Protein AF-R9QYS8-F1 (afdb_monomer_lite)

InterPro domains:
  IPR005814 Aminotransferase class-III [PF00202] (1-148)
  IPR015421 Pyridoxal phosphate-dependent transferase, major domain [G3DSA:3.40.640.10] (1-75)
  IPR015422 Pyridoxal phosphate-dependent transferase, small domain [G3DSA:3.90.1150.10] (76-154)
  IPR015424 Pyridoxal phosphate-dependent transferase [SSF53383] (1-154)

pLDDT: mean 96.52, std 2.59, range [81.81, 98.75]

Radius of gyration: 19.92 Å; chains: 1; bounding box: 46×30×55 Å

Secondary structure (DSSP, 8-state):
--TTSS-SSGGGGGT---SEEEE-GGGGTTSS--EEEE-HHHHGGGGGS----TTTT-HHHHHHHHHHHHHHHHTTHHHHHHHHHHHHHHHHHHHHHH-TTEEEEEEETTEEEEEEBS-TTT-PBPPHHHHHHHHHHHHHTT------STTS--

Structure (mmCIF, N/CA/C/O backbone):
data_AF-R9QYS8-F1
#
_entry.id   AF-R9QYS8-F1
#
loop_
_atom_site.group_PDB
_atom_site.id
_atom_site.type_symbol
_atom_site.label_atom_id
_atom_site.label_alt_id
_atom_site.label_comp_id
_atom_site.label_asym_id
_atom_site.label_entity_id
_atom_site.label_seq_id
_atom_site.pdbx_PDB_ins_code
_atom_site.Cartn_x
_atom_site.Cartn_y
_atom_site.Cartn_z
_atom_site.occupancy
_atom_site.B_iso_or_equiv
_atom_site.auth_seq_id
_atom_site.auth_comp_id
_atom_site.auth_asym_id
_atom_site.auth_atom_id
_atom_site.pdbx_PDB_model_num
ATOM 1 N N . PHE A 1 1 ? 4.120 -4.965 -6.730 1.00 97.06 1 PHE A N 1
ATOM 2 C CA . PHE A 1 1 ? 5.106 -5.327 -5.688 1.00 97.06 1 PHE A CA 1
ATOM 3 C C . PHE A 1 1 ? 4.457 -6.026 -4.486 1.00 97.06 1 PHE A C 1
ATOM 5 O O . PHE A 1 1 ? 4.821 -5.732 -3.354 1.00 97.06 1 PHE A O 1
ATOM 12 N N . GLY A 1 2 ? 3.463 -6.901 -4.690 1.00 97.75 2 GLY A N 1
ATOM 13 C CA . GLY A 1 2 ? 2.951 -7.815 -3.651 1.00 97.75 2 GLY A CA 1
ATOM 14 C C . GLY A 1 2 ? 2.294 -7.184 -2.411 1.00 97.75 2 GLY A C 1
ATOM 15 O O . GLY A 1 2 ? 1.995 -7.886 -1.451 1.00 97.75 2 GLY A O 1
ATOM 16 N N . ARG A 1 3 ? 2.050 -5.864 -2.389 1.00 98.31 3 ARG A N 1
ATOM 17 C CA . ARG A 1 3 ? 1.532 -5.136 -1.210 1.00 98.31 3 ARG A CA 1
ATOM 18 C C . ARG A 1 3 ? 0.177 -5.663 -0.721 1.00 98.31 3 ARG A C 1
ATOM 20 O O . ARG A 1 3 ? -0.105 -5.587 0.468 1.00 98.31 3 ARG A O 1
ATOM 27 N N . THR A 1 4 ? -0.641 -6.198 -1.620 1.00 97.56 4 THR A N 1
ATOM 28 C CA . THR A 1 4 ? -1.968 -6.749 -1.314 1.00 97.56 4 THR A CA 1
ATOM 29 C C . THR A 1 4 ? -1.953 -8.253 -1.020 1.00 97.56 4 THR A C 1
ATOM 31 O O . THR A 1 4 ? -3.007 -8.821 -0.750 1.00 97.56 4 THR A O 1
ATOM 34 N N . GLY A 1 5 ? -0.784 -8.901 -1.045 1.00 97.69 5 GLY A N 1
ATOM 35 C CA . GLY A 1 5 ? -0.610 -10.318 -0.720 1.00 97.69 5 GLY A CA 1
ATOM 36 C C . GLY A 1 5 ? -0.992 -11.253 -1.866 1.00 97.69 5 GLY A C 1
ATOM 37 O O . GLY A 1 5 ? -0.122 -11.855 -2.473 1.00 97.69 5 GLY A O 1
ATOM 38 N N . GLU A 1 6 ? -2.277 -11.360 -2.199 1.00 96.62 6 GLU A N 1
ATOM 39 C CA . GLU A 1 6 ? -2.751 -12.363 -3.173 1.00 96.62 6 GLU A CA 1
ATOM 40 C C . GLU A 1 6 ? -2.174 -12.152 -4.583 1.00 96.62 6 GLU A C 1
ATOM 42 O O . GLU A 1 6 ? -1.752 -13.090 -5.248 1.00 96.62 6 GLU A O 1
ATOM 47 N N . HIS A 1 7 ? -2.087 -10.892 -5.008 1.00 97.12 7 HIS A N 1
ATOM 48 C CA . HIS A 1 7 ? -1.609 -10.505 -6.333 1.00 97.12 7 HIS A CA 1
ATOM 49 C C . HIS A 1 7 ? -0.402 -9.579 -6.253 1.00 97.12 7 HIS A C 1
ATOM 51 O O . HIS A 1 7 ? -0.225 -8.829 -5.280 1.00 97.12 7 HIS A O 1
ATOM 57 N N . PHE A 1 8 ? 0.403 -9.572 -7.317 1.00 97.44 8 PHE A N 1
ATOM 58 C CA . PHE A 1 8 ? 1.565 -8.697 -7.383 1.00 97.44 8 PHE A CA 1
ATOM 59 C C . PHE A 1 8 ? 1.151 -7.239 -7.634 1.00 97.44 8 PHE A C 1
ATOM 61 O O . PHE A 1 8 ? 1.751 -6.317 -7.054 1.00 97.44 8 PHE A O 1
ATOM 68 N N . TRP A 1 9 ? 0.115 -7.025 -8.448 1.00 97.69 9 TRP A N 1
ATOM 69 C CA . TRP A 1 9 ? -0.493 -5.740 -8.773 1.00 97.69 9 TRP A CA 1
ATOM 70 C C . TRP A 1 9 ? -1.939 -5.654 -8.284 1.00 97.69 9 TRP A C 1
ATOM 72 O O . TRP A 1 9 ? -2.732 -6.579 -8.413 1.00 97.69 9 TRP A O 1
ATOM 82 N N . GLY A 1 10 ? -2.326 -4.485 -7.769 1.00 96.44 10 GLY A N 1
ATOM 83 C CA . GLY A 1 10 ? -3.658 -4.313 -7.186 1.00 96.44 10 GLY A CA 1
ATOM 84 C C . GLY A 1 10 ? -4.818 -4.421 -8.185 1.00 96.44 10 GLY A C 1
ATOM 85 O O . GLY A 1 10 ? -5.923 -4.768 -7.782 1.00 96.44 10 GLY A O 1
ATOM 86 N N . PHE A 1 11 ? -4.593 -4.144 -9.475 1.00 96.75 11 PHE A N 1
ATOM 87 C CA . PHE A 1 11 ? -5.643 -4.244 -10.498 1.00 96.75 11 PHE A CA 1
ATOM 88 C C . PHE A 1 11 ? -6.053 -5.694 -10.797 1.00 96.75 11 PHE A C 1
ATOM 90 O O . PHE A 1 11 ? -7.182 -5.919 -11.227 1.00 96.75 11 PHE A O 1
ATOM 97 N N . GLU A 1 12 ? -5.182 -6.671 -10.516 1.00 96.62 12 GLU A N 1
ATOM 98 C CA . GLU A 1 12 ? -5.467 -8.096 -10.730 1.00 96.62 12 GLU A CA 1
ATOM 99 C C . GLU A 1 12 ? -6.645 -8.567 -9.868 1.00 96.62 12 GLU A C 1
ATOM 101 O O . GLU A 1 12 ? -7.432 -9.392 -10.308 1.00 96.62 12 GLU A O 1
ATOM 106 N N . MET A 1 13 ? -6.868 -7.949 -8.701 1.00 93.69 13 MET A N 1
ATOM 107 C CA . MET A 1 13 ? -8.014 -8.246 -7.822 1.00 93.69 13 MET A CA 1
ATOM 108 C C . MET A 1 13 ? -9.385 -7.980 -8.460 1.00 93.69 13 MET A C 1
ATOM 110 O O . MET A 1 13 ? -10.417 -8.295 -7.864 1.00 93.69 13 MET A O 1
ATOM 114 N N . ARG A 1 14 ? -9.420 -7.279 -9.594 1.00 93.88 14 ARG A N 1
ATOM 115 C CA . ARG A 1 14 ? -10.647 -6.901 -10.299 1.00 93.88 14 ARG A CA 1
ATOM 116 C C . ARG A 1 14 ? -10.708 -7.483 -11.707 1.00 93.88 14 ARG A C 1
ATOM 118 O O . ARG A 1 14 ? -11.584 -7.070 -12.458 1.00 93.88 14 ARG A O 1
ATOM 125 N N . ASP A 1 15 ? -9.785 -8.381 -12.057 1.00 93.75 15 ASP A N 1
ATOM 126 C CA . ASP A 1 15 ? -9.675 -8.972 -13.395 1.00 93.75 15 ASP A CA 1
ATOM 127 C C . ASP A 1 15 ? -9.614 -7.909 -14.512 1.00 93.75 15 ASP A C 1
ATOM 129 O O . ASP A 1 15 ? -10.148 -8.083 -15.609 1.00 93.75 15 ASP A O 1
ATOM 133 N N . VAL A 1 16 ? -8.969 -6.770 -14.227 1.00 96.00 16 VAL A N 1
ATOM 134 C CA . VAL A 1 16 ? -8.781 -5.670 -15.183 1.00 96.00 16 VAL A CA 1
ATOM 135 C C . VAL A 1 16 ? -7.349 -5.674 -15.698 1.00 96.00 16 VAL A C 1
ATOM 137 O O . VAL A 1 16 ? -6.407 -5.825 -14.925 1.00 96.00 16 VAL A O 1
ATOM 140 N N . VAL A 1 17 ? -7.183 -5.410 -16.994 1.00 96.81 17 VAL A N 1
ATOM 141 C CA . VAL A 1 17 ? -5.882 -5.159 -17.626 1.00 96.81 17 VAL A CA 1
ATOM 142 C C . VAL A 1 17 ? -5.817 -3.683 -18.039 1.00 96.81 17 VAL A C 1
ATOM 144 O O . VAL A 1 17 ? -6.449 -3.311 -19.028 1.00 96.81 17 VAL A O 1
ATOM 147 N N . PRO A 1 18 ? -5.119 -2.814 -17.283 1.00 97.75 18 PRO A N 1
ATOM 148 C CA . PRO A 1 18 ? -5.005 -1.400 -17.628 1.00 97.75 18 PRO A CA 1
ATOM 149 C C . PRO A 1 18 ? -4.120 -1.179 -18.857 1.00 97.75 18 PRO A C 1
ATOM 151 O O . PRO A 1 18 ? -3.065 -1.797 -18.985 1.00 97.75 18 PRO A O 1
ATOM 154 N N . ASP A 1 19 ? -4.482 -0.208 -19.696 1.00 98.12 19 ASP A N 1
ATOM 155 C CA . ASP A 1 19 ? -3.626 0.242 -20.800 1.00 98.12 19 ASP A CA 1
ATOM 156 C C . ASP A 1 19 ? -2.325 0.901 -20.310 1.00 98.12 19 ASP A C 1
ATOM 158 O O . ASP A 1 19 ? -1.306 0.862 -20.999 1.00 98.12 19 ASP A O 1
ATOM 162 N N . ILE A 1 20 ? -2.369 1.528 -19.127 1.00 98.31 20 ILE A N 1
ATOM 163 C CA . ILE A 1 20 ? -1.246 2.219 -18.487 1.00 98.31 20 ILE A CA 1
ATOM 164 C C . ILE A 1 20 ? -1.220 1.871 -16.995 1.00 98.31 20 ILE A C 1
ATOM 166 O O . ILE A 1 20 ? -2.225 2.011 -16.298 1.00 98.31 20 ILE A O 1
ATOM 170 N N . VAL A 1 21 ? -0.047 1.496 -16.484 1.00 98.31 21 VAL A N 1
ATOM 171 C CA . VAL A 1 21 ? 0.220 1.256 -15.060 1.00 98.31 21 VAL A CA 1
ATOM 172 C C . VAL A 1 21 ? 1.347 2.173 -14.599 1.00 98.31 21 VAL A C 1
ATOM 174 O O . VAL A 1 21 ? 2.416 2.210 -15.203 1.00 98.31 21 VAL A O 1
ATOM 177 N N . THR A 1 22 ? 1.132 2.905 -13.508 1.00 98.25 22 THR A N 1
ATOM 178 C CA . THR A 1 22 ? 2.143 3.792 -12.917 1.00 98.25 22 THR A CA 1
ATOM 179 C C . THR A 1 22 ? 2.697 3.200 -11.624 1.00 98.25 22 THR A C 1
ATOM 181 O O . THR A 1 22 ? 1.956 2.704 -10.775 1.00 98.25 22 THR A O 1
ATOM 184 N N . LEU A 1 23 ? 4.020 3.239 -11.473 1.00 97.56 23 LEU A N 1
ATOM 185 C CA . LEU A 1 23 ? 4.761 2.621 -10.373 1.00 97.56 23 LEU A CA 1
ATOM 186 C C . LEU A 1 23 ? 5.702 3.637 -9.723 1.00 97.56 23 LEU A C 1
ATOM 188 O O . LEU A 1 23 ? 6.286 4.471 -10.408 1.00 97.56 23 LEU A O 1
ATOM 192 N N . ALA A 1 24 ? 5.873 3.551 -8.405 1.00 97.19 24 ALA A N 1
ATOM 193 C CA . ALA A 1 24 ? 6.787 4.381 -7.615 1.00 97.19 24 ALA A CA 1
ATOM 194 C C . ALA A 1 24 ? 7.020 3.721 -6.240 1.00 97.19 24 ALA A C 1
ATOM 196 O O . ALA A 1 24 ? 6.768 2.524 -6.075 1.00 97.19 24 ALA A O 1
ATOM 197 N N . LYS A 1 25 ? 7.432 4.507 -5.234 1.00 97.38 25 LYS A N 1
ATOM 198 C CA . LYS A 1 25 ? 7.553 4.114 -3.816 1.00 97.38 25 LYS A CA 1
ATOM 199 C C . LYS A 1 25 ? 8.361 2.821 -3.631 1.00 97.38 25 LYS A C 1
ATOM 201 O O . LYS A 1 25 ? 9.585 2.865 -3.635 1.00 97.38 25 LYS A O 1
ATOM 206 N N . GLY A 1 26 ? 7.677 1.682 -3.490 1.00 96.50 26 GLY A N 1
ATOM 207 C CA . GLY A 1 26 ? 8.288 0.380 -3.226 1.00 96.50 26 GLY A CA 1
ATOM 208 C C . GLY A 1 26 ? 9.275 -0.081 -4.299 1.00 96.50 26 GLY A C 1
ATOM 209 O O . GLY A 1 26 ? 10.205 -0.792 -3.955 1.00 96.50 26 GLY A O 1
ATOM 210 N N . ILE A 1 27 ? 9.137 0.376 -5.551 1.00 97.44 27 ILE A N 1
ATOM 211 C CA . ILE A 1 27 ? 10.042 0.011 -6.659 1.00 97.44 27 ILE A CA 1
ATOM 212 C C . ILE A 1 27 ? 11.515 0.355 -6.393 1.00 97.44 27 ILE A C 1
ATOM 214 O O . ILE A 1 27 ? 12.398 -0.298 -6.930 1.00 97.44 27 ILE A O 1
ATOM 218 N N . GLY A 1 28 ? 11.782 1.394 -5.597 1.00 97.19 28 GLY A N 1
ATOM 219 C CA . GLY A 1 28 ? 13.137 1.888 -5.358 1.00 97.19 28 GLY A CA 1
ATOM 220 C C . GLY A 1 28 ? 13.660 1.644 -3.948 1.00 97.19 28 GLY A C 1
ATOM 221 O O . GLY A 1 28 ? 14.756 2.096 -3.649 1.00 97.19 28 GLY A O 1
ATOM 222 N N . ASN A 1 29 ? 12.879 1.020 -3.057 1.00 96.81 29 ASN A N 1
ATOM 223 C CA . ASN A 1 29 ? 13.223 0.852 -1.636 1.00 96.81 29 ASN A CA 1
ATOM 224 C C . ASN A 1 29 ? 13.841 2.116 -0.983 1.00 96.81 29 ASN A C 1
ATOM 226 O O . ASN A 1 29 ? 14.847 2.055 -0.283 1.00 96.81 29 ASN A O 1
ATOM 230 N N . GLY A 1 30 ? 13.266 3.290 -1.274 1.00 96.19 30 GLY A N 1
ATOM 231 C CA . GLY A 1 30 ? 13.757 4.596 -0.810 1.00 96.19 30 GLY A CA 1
ATOM 232 C C . GLY A 1 30 ? 14.594 5.380 -1.830 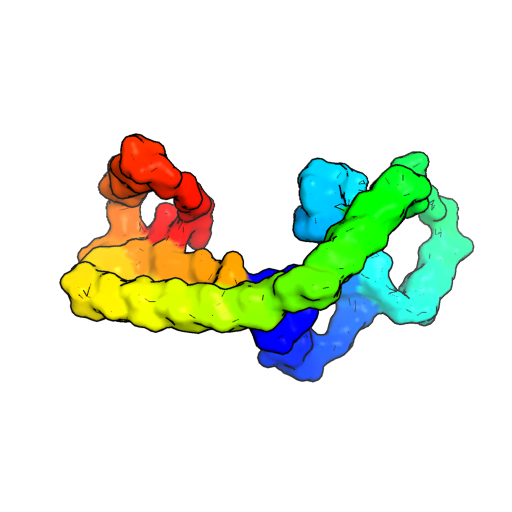1.00 96.19 30 GLY A C 1
ATOM 233 O O . GLY A 1 30 ? 14.662 6.605 -1.736 1.00 96.19 30 GLY A O 1
ATOM 234 N N . PHE A 1 31 ? 15.159 4.729 -2.849 1.00 97.75 31 PHE A N 1
ATOM 235 C CA . PHE A 1 31 ? 15.793 5.409 -3.978 1.00 97.75 31 PHE A CA 1
ATOM 236 C C . PHE A 1 31 ? 14.736 6.038 -4.911 1.00 97.75 31 PHE A C 1
ATOM 238 O O . PHE A 1 31 ? 13.706 5.406 -5.173 1.00 97.75 31 PHE A O 1
ATOM 245 N N . PRO A 1 32 ? 14.958 7.252 -5.456 1.00 97.19 32 PRO A N 1
ATOM 246 C CA . PRO A 1 32 ? 14.030 7.876 -6.398 1.00 97.19 32 PRO A CA 1
ATOM 247 C C . PRO A 1 32 ? 13.909 7.076 -7.700 1.00 97.19 32 PRO A C 1
ATOM 249 O O . PRO A 1 32 ? 14.730 7.200 -8.609 1.00 97.19 32 PRO A O 1
ATOM 252 N N . PHE A 1 33 ? 12.862 6.258 -7.797 1.00 96.31 33 PHE A N 1
ATOM 253 C CA . PHE A 1 33 ? 12.566 5.480 -8.990 1.00 96.31 33 PHE A CA 1
ATOM 254 C C . PHE A 1 33 ? 11.054 5.357 -9.203 1.00 96.31 33 PHE A C 1
ATOM 256 O O . PHE A 1 33 ? 10.273 5.189 -8.262 1.00 96.31 33 PHE A O 1
ATOM 263 N N . SER A 1 34 ? 10.637 5.487 -10.457 1.00 97.19 34 SER A N 1
ATOM 264 C CA . SER A 1 34 ? 9.260 5.334 -10.905 1.00 97.19 34 SER A CA 1
ATOM 265 C C . SER A 1 34 ? 9.243 4.780 -12.323 1.00 97.19 34 SER A C 1
ATOM 267 O O . SER A 1 34 ? 10.238 4.856 -13.047 1.00 97.19 34 SER A O 1
ATOM 269 N N . ALA A 1 35 ? 8.107 4.217 -12.718 1.00 97.00 35 ALA A N 1
ATOM 270 C CA . ALA A 1 35 ? 7.912 3.693 -14.059 1.00 97.00 35 ALA A CA 1
ATOM 271 C C . ALA A 1 35 ? 6.482 3.941 -14.537 1.00 97.00 35 ALA A C 1
ATOM 273 O O . ALA A 1 35 ? 5.539 3.988 -13.743 1.00 97.00 35 ALA A O 1
ATOM 274 N N . VAL A 1 36 ? 6.337 4.065 -15.852 1.00 97.06 36 VAL A N 1
ATOM 275 C CA . VAL A 1 36 ? 5.056 3.983 -16.549 1.00 97.06 36 VAL A CA 1
ATOM 276 C C . VAL A 1 36 ? 5.151 2.777 -17.472 1.00 97.06 36 VAL A C 1
ATOM 278 O O . VAL A 1 36 ? 5.971 2.761 -18.386 1.00 97.06 36 VAL A O 1
ATOM 281 N N . ILE A 1 37 ? 4.348 1.755 -17.200 1.00 97.56 37 ILE A N 1
ATOM 282 C CA . ILE A 1 37 ? 4.216 0.566 -18.041 1.00 97.56 37 ILE A CA 1
ATOM 283 C C . ILE A 1 37 ? 3.001 0.789 -18.933 1.00 97.56 37 ILE A C 1
ATOM 285 O O . ILE A 1 37 ? 1.955 1.221 -18.454 1.00 97.56 37 ILE A O 1
ATOM 289 N N . THR A 1 38 ? 3.138 0.531 -20.228 1.00 97.75 38 THR A N 1
ATOM 290 C CA . THR A 1 38 ? 2.060 0.730 -21.198 1.00 97.75 38 THR A CA 1
ATOM 291 C C . THR A 1 38 ? 2.199 -0.226 -22.378 1.00 97.75 38 THR A C 1
ATOM 293 O O . THR A 1 38 ? 3.212 -0.915 -22.519 1.00 97.75 38 THR A O 1
ATOM 296 N N . THR A 1 39 ? 1.177 -0.280 -23.225 1.00 98.00 39 THR A N 1
ATOM 297 C CA . THR A 1 39 ? 1.192 -1.078 -24.454 1.00 98.00 39 THR A CA 1
ATOM 298 C C . THR A 1 39 ? 2.158 -0.498 -25.500 1.00 98.00 39 THR A C 1
ATOM 300 O O . THR A 1 39 ? 2.363 0.720 -25.536 1.00 98.00 39 THR A O 1
ATOM 303 N N . PRO A 1 40 ? 2.700 -1.323 -26.421 1.00 96.62 40 PRO A N 1
ATOM 304 C CA . PRO A 1 40 ? 3.552 -0.837 -27.510 1.00 96.62 40 PRO A CA 1
ATOM 305 C C . PRO A 1 40 ? 2.894 0.274 -28.338 1.00 96.62 40 PRO A C 1
ATOM 307 O O . PRO A 1 40 ? 3.503 1.312 -28.568 1.00 96.62 40 PRO A O 1
ATOM 310 N N . LYS A 1 41 ? 1.605 0.113 -28.673 1.00 96.56 41 LYS A N 1
ATOM 311 C CA . LYS A 1 41 ? 0.818 1.097 -29.432 1.00 96.56 41 LYS A CA 1
ATOM 312 C C . LYS A 1 41 ? 0.783 2.478 -28.765 1.00 96.56 41 LYS A C 1
ATOM 314 O O . LYS A 1 41 ? 0.788 3.494 -29.451 1.00 96.56 41 LYS A O 1
ATOM 319 N N . ILE A 1 42 ? 0.707 2.532 -27.435 1.00 96.06 42 ILE A N 1
ATOM 320 C CA . ILE A 1 42 ? 0.713 3.801 -26.695 1.00 96.06 42 ILE A CA 1
ATOM 321 C C . ILE A 1 42 ? 2.143 4.338 -26.582 1.00 96.06 42 ILE A C 1
ATOM 323 O O . ILE A 1 42 ? 2.359 5.531 -26.799 1.00 96.06 42 ILE A O 1
ATOM 327 N N . ALA A 1 43 ? 3.120 3.472 -26.296 1.00 94.69 43 ALA A N 1
ATOM 328 C CA . ALA A 1 43 ? 4.533 3.846 -26.215 1.00 94.69 43 ALA A CA 1
ATOM 329 C C . ALA A 1 43 ? 5.055 4.462 -27.525 1.00 94.69 43 ALA A C 1
ATOM 331 O O . ALA A 1 43 ? 5.811 5.429 -27.479 1.00 94.69 43 ALA A O 1
ATOM 332 N N . GLU A 1 44 ? 4.606 3.968 -28.683 1.00 94.31 44 GLU A N 1
ATOM 333 C CA . GLU A 1 44 ? 4.953 4.502 -30.011 1.00 94.31 44 GLU A CA 1
ATOM 334 C C . GLU A 1 44 ? 4.660 6.004 -30.144 1.00 94.31 44 GLU A C 1
ATOM 336 O O . GLU A 1 44 ? 5.431 6.734 -30.767 1.00 94.31 44 GLU A O 1
ATOM 341 N N . THR A 1 45 ? 3.608 6.504 -29.484 1.00 92.81 45 THR A N 1
ATOM 342 C CA . THR A 1 45 ? 3.261 7.935 -29.516 1.00 92.81 45 THR A CA 1
ATOM 343 C C . THR A 1 45 ? 4.323 8.827 -28.870 1.00 92.81 45 THR A C 1
ATOM 345 O O . THR A 1 45 ? 4.456 9.989 -29.255 1.00 92.81 45 THR A O 1
ATOM 348 N N . LEU A 1 46 ? 5.128 8.291 -27.942 1.00 88.56 46 LEU A N 1
ATOM 349 C CA . LEU A 1 46 ? 6.241 9.018 -27.325 1.00 88.56 46 LEU A CA 1
ATOM 350 C C . LEU A 1 46 ? 7.380 9.268 -28.317 1.00 88.56 46 LEU A C 1
ATOM 352 O O . LEU A 1 46 ? 8.152 10.195 -28.109 1.00 88.56 46 LEU A O 1
ATOM 356 N N . GLY A 1 47 ? 7.465 8.488 -29.400 1.00 86.62 47 GLY A N 1
ATOM 357 C CA . GLY A 1 47 ? 8.421 8.705 -30.487 1.00 86.62 47 GLY A CA 1
ATOM 358 C C . GLY A 1 47 ? 8.045 9.862 -31.419 1.00 86.62 47 GLY A C 1
ATOM 359 O O . GLY A 1 47 ? 8.883 10.321 -32.191 1.00 86.62 47 GLY A O 1
ATOM 360 N N . HIS A 1 48 ? 6.804 10.362 -31.351 1.00 88.81 48 HIS A N 1
ATOM 361 C CA . HIS A 1 48 ? 6.342 11.487 -32.174 1.00 88.81 48 HIS A CA 1
ATOM 362 C C . HIS A 1 48 ? 6.767 12.856 -31.615 1.00 88.81 48 HIS A C 1
ATOM 364 O O . HIS A 1 48 ? 6.610 13.874 -32.289 1.00 88.81 48 HIS A O 1
ATOM 370 N N . ALA A 1 49 ? 7.297 12.893 -30.391 1.00 81.81 49 ALA A N 1
ATOM 371 C CA . ALA A 1 49 ? 7.821 14.086 -29.739 1.00 81.81 49 ALA A CA 1
ATOM 372 C C . ALA A 1 49 ? 9.164 13.772 -29.063 1.00 81.81 49 ALA A C 1
ATOM 374 O O . ALA A 1 49 ? 9.498 12.618 -28.818 1.00 81.81 49 ALA A O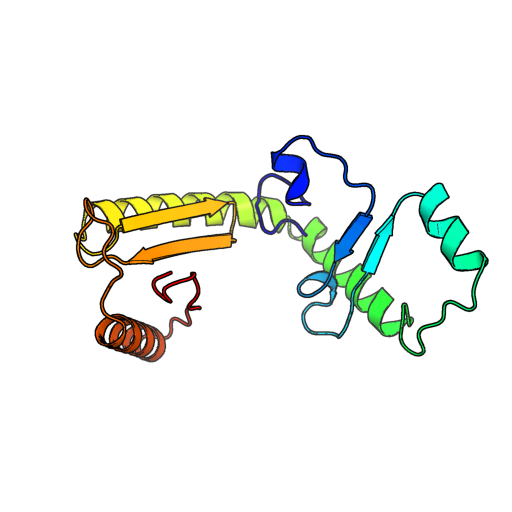 1
ATOM 375 N N . LEU A 1 50 ? 9.944 14.802 -28.726 1.00 85.44 50 LEU A N 1
ATOM 376 C CA . LEU A 1 50 ? 11.147 14.609 -27.918 1.00 85.44 50 LEU A CA 1
ATOM 377 C C . LEU A 1 50 ? 10.737 14.266 -26.476 1.00 85.44 50 LEU A C 1
ATOM 379 O O . LEU A 1 50 ? 10.497 15.159 -25.663 1.00 85.44 50 LEU A O 1
ATOM 383 N N . HIS A 1 51 ? 10.645 12.976 -26.160 1.00 88.88 51 HIS A N 1
ATOM 384 C CA . HIS A 1 51 ? 10.436 12.496 -24.798 1.00 88.88 51 HIS A CA 1
ATOM 385 C C . HIS A 1 51 ? 11.783 12.160 -24.147 1.00 88.88 51 HIS A C 1
ATOM 387 O O . HIS A 1 51 ? 12.487 11.255 -24.591 1.00 88.88 51 HIS A O 1
ATOM 393 N N . PHE A 1 52 ? 12.159 12.895 -23.099 1.00 90.50 52 PHE A N 1
ATOM 394 C CA . PHE A 1 52 ? 13.439 12.715 -22.417 1.00 90.50 52 PHE A CA 1
ATOM 395 C C . PHE A 1 52 ? 13.323 12.995 -20.916 1.00 90.50 52 PHE A C 1
ATOM 397 O O . PHE A 1 52 ? 12.631 13.923 -20.498 1.00 90.50 52 PHE A O 1
ATOM 404 N N . ASN A 1 53 ? 14.044 12.216 -20.108 1.00 91.81 53 ASN A N 1
ATOM 405 C CA . ASN A 1 53 ? 14.197 12.436 -18.675 1.00 91.81 53 ASN A CA 1
ATOM 406 C C . ASN A 1 53 ? 15.669 12.251 -18.293 1.00 91.81 53 ASN A C 1
ATOM 408 O O . ASN A 1 53 ? 16.195 11.148 -18.399 1.00 91.81 53 ASN A O 1
ATOM 412 N N . THR A 1 54 ? 16.306 13.317 -17.802 1.00 96.00 54 THR A N 1
ATOM 413 C CA . THR A 1 54 ? 17.738 13.351 -17.462 1.00 96.00 54 THR A CA 1
ATOM 414 C C . THR A 1 54 ? 18.177 12.230 -16.520 1.00 96.00 54 THR A C 1
ATOM 416 O O . THR A 1 54 ? 19.282 11.715 -16.666 1.00 96.00 54 THR A O 1
ATOM 419 N N . TYR A 1 55 ? 17.329 11.840 -15.564 1.00 95.88 55 TYR A N 1
ATOM 420 C CA . TYR A 1 55 ? 17.639 10.790 -14.586 1.00 95.88 55 TYR A CA 1
ATOM 421 C C . TYR A 1 55 ? 16.804 9.519 -14.774 1.00 95.88 55 TYR A C 1
ATOM 423 O O . TYR A 1 55 ? 16.993 8.545 -14.040 1.00 95.88 55 TYR A O 1
ATOM 431 N N . GLY A 1 56 ? 15.886 9.518 -15.742 1.00 93.38 56 GLY A N 1
ATOM 432 C CA . GLY A 1 56 ? 14.980 8.405 -15.994 1.00 93.38 56 GLY A CA 1
ATOM 433 C C . GLY A 1 56 ? 15.742 7.159 -16.431 1.00 93.38 56 GLY A C 1
ATOM 434 O O . GLY A 1 56 ? 16.559 7.220 -17.342 1.00 93.38 56 GLY A O 1
ATOM 435 N N . GLY A 1 57 ? 15.482 6.030 -15.768 1.00 92.12 57 GLY A N 1
ATOM 436 C CA . GLY A 1 57 ? 16.075 4.739 -16.133 1.00 92.12 57 GLY A CA 1
ATOM 437 C C . GLY A 1 57 ? 17.599 4.676 -16.003 1.00 92.12 57 GLY A C 1
ATOM 438 O O . GLY A 1 57 ? 18.231 3.848 -16.652 1.00 92.12 57 GLY A O 1
ATOM 439 N N . ASN A 1 58 ? 18.214 5.547 -15.193 1.00 96.88 58 ASN A N 1
ATOM 440 C CA . ASN A 1 58 ? 19.661 5.497 -15.000 1.00 96.88 58 ASN A CA 1
ATOM 441 C C . ASN A 1 58 ? 20.102 4.128 -14.420 1.00 96.88 58 ASN A C 1
ATOM 443 O O . ASN A 1 58 ? 19.314 3.467 -13.730 1.00 96.88 58 ASN A O 1
ATOM 447 N N . PRO A 1 59 ? 21.355 3.691 -14.660 1.00 97.81 59 PRO A N 1
ATOM 448 C CA . PRO A 1 59 ? 21.811 2.361 -14.250 1.00 97.81 59 PRO A CA 1
ATOM 449 C C . PRO A 1 59 ? 21.715 2.091 -12.744 1.00 97.81 59 PRO A C 1
ATOM 451 O O . PRO A 1 59 ? 21.433 0.964 -12.355 1.00 97.81 59 PRO A O 1
ATOM 454 N N . VAL A 1 60 ? 21.894 3.113 -11.898 1.00 97.94 60 VAL A N 1
ATOM 455 C CA . VAL A 1 60 ? 21.797 2.961 -10.436 1.00 97.94 60 VAL A CA 1
ATOM 456 C C . VAL A 1 60 ? 20.351 2.697 -10.022 1.00 97.94 60 VAL A C 1
ATOM 458 O O . VAL A 1 60 ? 20.094 1.730 -9.313 1.00 97.94 60 VAL A O 1
ATOM 461 N N . ALA A 1 61 ? 19.398 3.498 -10.509 1.00 97.25 61 ALA A N 1
ATOM 462 C CA . ALA A 1 61 ? 17.974 3.279 -10.242 1.00 97.25 61 ALA A CA 1
ATOM 463 C C . ALA A 1 61 ? 17.513 1.894 -10.722 1.00 97.25 61 ALA A C 1
ATOM 465 O O . ALA A 1 61 ? 16.775 1.205 -10.022 1.00 97.25 61 ALA A O 1
ATOM 466 N N . THR A 1 62 ? 17.990 1.481 -11.898 1.00 97.25 62 THR A N 1
ATOM 467 C CA . THR A 1 62 ? 17.654 0.183 -12.494 1.00 97.25 62 THR A CA 1
ATOM 468 C C . THR A 1 62 ? 18.222 -0.972 -11.673 1.00 97.25 62 THR A C 1
ATOM 470 O O . THR A 1 62 ? 17.487 -1.906 -11.376 1.00 97.25 62 THR A O 1
ATOM 473 N N . ALA A 1 63 ? 19.486 -0.891 -11.242 1.00 98.38 63 ALA A N 1
ATOM 474 C CA . ALA A 1 63 ? 20.094 -1.896 -10.369 1.00 98.38 63 ALA A CA 1
ATOM 475 C C . ALA A 1 63 ? 19.352 -2.012 -9.028 1.00 98.38 63 ALA A C 1
ATOM 477 O O . ALA A 1 63 ? 19.057 -3.117 -8.590 1.00 98.38 63 ALA A O 1
ATOM 478 N N . VAL A 1 64 ? 18.970 -0.881 -8.421 1.00 98.19 64 VAL A N 1
ATOM 479 C CA . VAL A 1 64 ? 18.152 -0.878 -7.197 1.00 98.19 64 VAL A CA 1
ATOM 480 C C . VAL A 1 64 ? 16.810 -1.569 -7.433 1.00 98.19 64 VAL A C 1
ATOM 482 O O . VAL A 1 64 ? 16.424 -2.430 -6.648 1.00 98.19 64 VAL A O 1
ATOM 485 N N . GLY A 1 65 ? 16.105 -1.225 -8.514 1.00 98.12 65 GLY A N 1
ATOM 486 C CA . GLY A 1 65 ? 14.825 -1.852 -8.840 1.00 98.12 65 GLY A CA 1
ATOM 487 C C . GLY A 1 65 ? 14.933 -3.358 -9.082 1.00 98.12 65 GLY A C 1
ATOM 488 O O . GLY A 1 65 ? 14.063 -4.099 -8.633 1.00 98.12 65 GLY A O 1
ATOM 489 N N . MET A 1 66 ? 16.008 -3.810 -9.735 1.00 98.31 66 MET A N 1
ATOM 490 C CA . MET A 1 66 ? 16.296 -5.235 -9.923 1.00 98.31 66 MET A CA 1
ATOM 491 C C . MET A 1 66 ? 16.486 -5.943 -8.583 1.00 98.31 66 MET A C 1
ATOM 493 O O . MET A 1 66 ? 15.767 -6.898 -8.311 1.00 98.31 66 MET A O 1
ATOM 497 N N . SER A 1 67 ? 17.344 -5.419 -7.704 1.00 98.56 67 SER A N 1
ATOM 498 C CA . SER A 1 67 ? 17.564 -6.019 -6.383 1.00 98.56 67 SER A CA 1
ATOM 499 C C . SER A 1 67 ? 16.303 -6.033 -5.515 1.00 98.56 67 SER A C 1
ATOM 501 O O . SER A 1 67 ? 16.094 -6.962 -4.745 1.00 98.56 67 SER A O 1
ATOM 503 N N . VAL A 1 68 ? 15.420 -5.037 -5.646 1.00 98.50 68 VAL A N 1
ATOM 504 C CA . VAL A 1 68 ? 14.112 -5.058 -4.968 1.00 98.50 68 VAL A CA 1
ATOM 505 C C . VAL A 1 68 ? 13.243 -6.214 -5.458 1.00 98.50 68 VAL A C 1
ATOM 507 O O . VAL A 1 68 ? 12.584 -6.860 -4.646 1.00 98.50 68 VAL A O 1
ATOM 510 N N . LEU A 1 69 ? 13.206 -6.463 -6.768 1.00 98.50 69 LEU A N 1
ATOM 511 C CA . LEU A 1 69 ? 12.438 -7.575 -7.329 1.00 98.50 69 LEU A CA 1
ATOM 512 C C . LEU A 1 69 ? 13.025 -8.928 -6.911 1.00 98.50 69 LEU A C 1
ATOM 514 O O . LEU A 1 69 ? 12.255 -9.784 -6.484 1.00 98.50 69 LEU A O 1
ATOM 518 N N . GLU A 1 70 ? 14.353 -9.075 -6.961 1.00 98.75 70 GLU A N 1
ATOM 519 C CA . GLU A 1 70 ? 15.078 -10.274 -6.511 1.00 98.75 70 GLU A CA 1
ATOM 520 C C . GLU A 1 70 ? 14.732 -10.607 -5.055 1.00 98.75 70 GLU A C 1
ATOM 522 O O . GLU A 1 70 ? 14.270 -11.706 -4.771 1.00 98.75 70 GLU A O 1
ATOM 527 N N . VAL A 1 71 ? 14.824 -9.633 -4.143 1.00 98.69 71 VAL A N 1
ATOM 528 C CA . VAL A 1 71 ? 14.488 -9.843 -2.723 1.00 98.69 71 VAL A CA 1
ATOM 529 C C . VAL A 1 71 ? 13.015 -10.215 -2.527 1.00 98.69 71 VAL A C 1
ATOM 531 O O . VAL A 1 71 ? 12.699 -11.080 -1.711 1.00 98.69 71 VAL A O 1
ATOM 534 N N . ILE A 1 72 ? 12.088 -9.589 -3.265 1.00 98.62 72 ILE A N 1
ATOM 535 C CA . ILE A 1 72 ? 10.660 -9.940 -3.175 1.00 98.62 72 ILE A CA 1
ATOM 536 C C . ILE A 1 72 ? 10.424 -11.408 -3.553 1.00 98.62 72 ILE A C 1
ATOM 538 O O . ILE A 1 72 ? 9.593 -12.062 -2.913 1.00 98.62 72 ILE A O 1
ATOM 542 N N . GLU A 1 73 ? 11.123 -11.901 -4.575 1.00 98.31 73 GLU A N 1
ATOM 543 C CA . GLU A 1 73 ? 11.030 -13.279 -5.055 1.00 98.31 73 GLU A CA 1
ATOM 544 C C . GLU A 1 73 ? 11.737 -14.263 -4.110 1.00 98.31 73 GLU A C 1
ATOM 546 O O . GLU A 1 73 ? 11.092 -15.172 -3.585 1.00 98.31 73 GLU A O 1
ATOM 551 N N . GLU A 1 74 ? 13.025 -14.053 -3.831 1.00 98.62 74 GLU A N 1
ATOM 552 C CA . GLU A 1 74 ? 13.866 -14.956 -3.032 1.00 98.62 74 GLU A CA 1
ATOM 553 C C . GLU A 1 74 ? 13.343 -15.140 -1.600 1.00 98.62 74 GLU A C 1
ATOM 555 O O . GLU A 1 74 ? 13.319 -16.258 -1.077 1.00 98.62 74 GLU A O 1
ATOM 560 N N . GLU A 1 75 ? 12.871 -14.061 -0.968 1.00 98.56 75 GLU A N 1
ATOM 561 C CA . GLU A 1 75 ? 12.346 -14.099 0.402 1.00 98.56 75 GLU A CA 1
ATOM 562 C C . GLU A 1 75 ? 10.834 -14.382 0.467 1.00 98.56 75 GLU A C 1
ATOM 564 O O . GLU A 1 75 ? 10.244 -14.369 1.550 1.00 98.56 75 GLU A O 1
ATOM 569 N N . ASN A 1 76 ? 10.180 -14.656 -0.669 1.00 98.31 76 ASN A N 1
ATOM 570 C CA . ASN A 1 76 ? 8.736 -14.908 -0.755 1.00 98.31 76 ASN A CA 1
ATOM 571 C C . ASN A 1 76 ? 7.894 -13.802 -0.083 1.00 98.31 76 ASN A C 1
ATOM 573 O O . ASN A 1 76 ? 6.900 -14.067 0.606 1.00 98.31 76 ASN A O 1
ATOM 577 N N . LEU A 1 77 ? 8.272 -12.532 -0.272 1.00 98.62 77 LEU A N 1
ATOM 578 C CA . LEU A 1 77 ? 7.682 -11.420 0.485 1.00 98.62 77 LEU A CA 1
ATOM 579 C C . LEU A 1 77 ? 6.198 -11.201 0.184 1.00 98.62 77 LEU A C 1
ATOM 581 O O . LEU A 1 77 ? 5.461 -10.728 1.051 1.00 98.62 77 LEU A O 1
ATOM 585 N N . GLN A 1 78 ? 5.740 -11.548 -1.019 1.00 98.50 78 GLN A N 1
ATOM 586 C CA . GLN A 1 78 ? 4.319 -11.495 -1.364 1.00 98.50 78 GLN A CA 1
ATOM 587 C C . GLN A 1 78 ? 3.502 -12.506 -0.540 1.00 98.50 78 GLN A C 1
ATOM 589 O O . GLN A 1 78 ? 2.463 -12.158 0.021 1.00 98.50 78 GLN A O 1
ATOM 594 N N . GLU A 1 79 ? 4.003 -13.731 -0.410 1.00 98.56 79 GLU A N 1
ATOM 595 C CA . GLU A 1 79 ? 3.368 -14.784 0.380 1.00 98.56 79 GLU A CA 1
ATOM 596 C C . GLU A 1 79 ? 3.400 -14.447 1.878 1.00 98.56 79 GLU A C 1
ATOM 598 O O . GLU A 1 79 ? 2.386 -14.542 2.571 1.00 98.56 79 GLU A O 1
ATOM 603 N N . ASN A 1 80 ? 4.531 -13.938 2.376 1.00 98.69 80 ASN A N 1
ATOM 604 C CA . ASN A 1 80 ? 4.621 -13.417 3.740 1.00 98.69 80 ASN A CA 1
ATOM 605 C C . ASN A 1 80 ? 3.603 -12.286 3.987 1.00 98.69 80 ASN A C 1
ATOM 607 O O . ASN A 1 80 ? 2.898 -12.284 4.996 1.00 98.69 80 ASN A O 1
ATOM 611 N N . CYS A 1 81 ? 3.475 -11.351 3.043 1.00 98.56 81 CYS A N 1
ATOM 612 C CA . CYS A 1 81 ? 2.498 -10.265 3.096 1.00 98.56 81 CYS A CA 1
ATOM 613 C C . CYS A 1 81 ? 1.056 -10.792 3.181 1.00 98.56 81 CYS A C 1
ATOM 615 O O . CYS A 1 81 ? 0.258 -10.271 3.965 1.00 98.56 81 CYS A O 1
ATOM 617 N N . ARG A 1 82 ? 0.726 -11.848 2.426 1.00 98.50 82 ARG A N 1
ATOM 618 C CA . ARG A 1 82 ? -0.576 -12.529 2.489 1.00 98.50 82 ARG A CA 1
ATOM 619 C C . ARG A 1 82 ? -0.817 -13.154 3.864 1.00 98.50 82 ARG A C 1
ATOM 621 O O . ARG A 1 82 ? -1.853 -12.889 4.475 1.00 98.50 82 ARG A O 1
ATOM 628 N N . ASN A 1 83 ? 0.143 -13.922 4.372 1.00 98.62 83 ASN A N 1
ATOM 629 C CA . ASN A 1 83 ? 0.009 -14.662 5.629 1.00 98.62 83 ASN A CA 1
ATOM 630 C C . ASN A 1 83 ? -0.064 -13.729 6.848 1.00 98.62 83 ASN A C 1
ATOM 632 O O . ASN A 1 83 ? -1.023 -13.788 7.619 1.00 98.62 83 ASN A O 1
ATOM 636 N N . VAL A 1 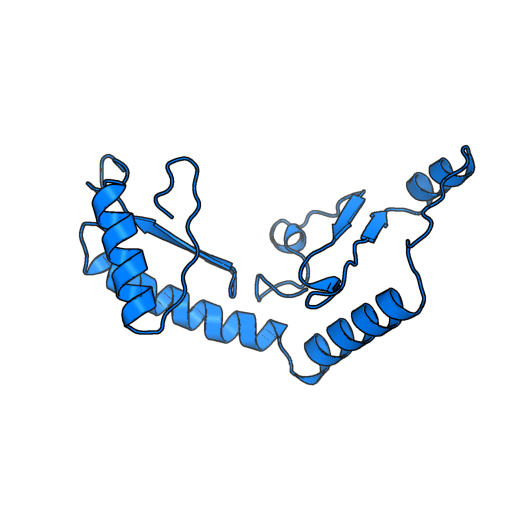84 ? 0.903 -12.819 6.988 1.00 98.62 84 VAL A N 1
ATOM 637 C CA . VAL A 1 84 ? 0.956 -11.865 8.108 1.00 98.62 84 VAL A CA 1
ATOM 638 C C . VAL A 1 84 ? -0.184 -10.855 8.024 1.00 98.62 84 VAL A C 1
ATOM 640 O O . VAL A 1 84 ? -0.790 -10.532 9.042 1.00 98.62 84 VAL A O 1
ATOM 643 N N . GLY A 1 85 ? -0.520 -10.384 6.820 1.00 98.56 85 GLY A N 1
ATOM 644 C CA . GLY A 1 85 ? -1.644 -9.476 6.613 1.00 98.56 85 GLY A CA 1
ATOM 645 C C . GLY A 1 85 ? -2.982 -10.088 7.020 1.00 98.56 85 GLY A C 1
ATOM 646 O O . GLY A 1 85 ? -3.762 -9.445 7.714 1.00 98.56 85 GLY A O 1
ATOM 647 N N . THR A 1 86 ? -3.222 -11.351 6.653 1.00 98.38 86 THR A N 1
ATOM 648 C CA . THR A 1 86 ? -4.438 -12.082 7.051 1.00 98.38 86 THR A CA 1
ATOM 649 C C . THR A 1 86 ? -4.514 -12.248 8.565 1.00 98.38 86 THR A C 1
ATOM 651 O O . THR A 1 86 ? -5.554 -11.975 9.158 1.00 98.38 86 THR A O 1
ATOM 654 N N . TYR A 1 87 ? -3.407 -12.643 9.201 1.00 98.62 87 TYR A N 1
ATOM 655 C CA . TYR A 1 87 ? -3.335 -12.731 10.659 1.00 98.62 87 TYR A CA 1
ATOM 656 C C . TYR A 1 87 ? -3.658 -11.384 11.324 1.00 98.62 87 TYR A C 1
ATOM 658 O O . TYR A 1 87 ? -4.523 -11.321 12.193 1.00 98.62 87 TYR A O 1
ATOM 666 N N . LEU A 1 88 ? -3.016 -10.301 10.876 1.00 98.44 88 LEU A N 1
ATOM 667 C CA . LEU A 1 88 ? -3.209 -8.971 11.448 1.00 98.44 88 LEU A CA 1
ATOM 668 C C . LEU A 1 88 ? -4.650 -8.470 11.284 1.00 98.44 88 LEU A C 1
ATOM 670 O O . LEU A 1 88 ? -5.205 -7.937 12.238 1.00 98.44 88 LEU A O 1
ATOM 674 N N . ILE A 1 89 ? -5.271 -8.663 10.115 1.00 98.56 89 ILE A N 1
ATOM 675 C CA . ILE A 1 89 ? -6.682 -8.302 9.897 1.00 98.56 89 ILE A CA 1
ATOM 676 C C . ILE A 1 89 ? -7.580 -9.051 10.888 1.00 98.56 89 ILE A C 1
ATOM 678 O O . ILE A 1 89 ? -8.375 -8.409 11.565 1.00 98.56 89 ILE A O 1
ATOM 682 N N . ASN A 1 90 ? -7.405 -10.367 11.036 1.00 98.38 90 ASN A N 1
ATOM 683 C CA . ASN A 1 90 ? -8.227 -11.170 11.945 1.00 98.38 90 ASN A CA 1
ATOM 684 C C . ASN A 1 90 ? -8.089 -10.722 13.411 1.00 98.38 90 ASN A C 1
ATOM 686 O O . ASN A 1 90 ? -9.075 -10.710 14.144 1.00 98.38 90 ASN A O 1
ATOM 690 N N . GLU A 1 91 ? -6.885 -10.356 13.864 1.00 98.38 91 GLU A N 1
ATOM 691 C CA . GLU A 1 91 ? -6.696 -9.839 15.227 1.00 98.38 91 GLU A CA 1
ATOM 692 C C . GLU A 1 91 ? -7.283 -8.430 15.398 1.00 98.38 91 GLU A C 1
ATOM 694 O O . GLU A 1 91 ? -7.913 -8.145 16.415 1.00 98.38 91 GLU A O 1
ATOM 699 N N . LEU A 1 92 ? -7.149 -7.559 14.394 1.00 98.19 92 LEU A N 1
ATOM 700 C CA . LEU A 1 92 ? -7.759 -6.226 14.412 1.00 98.19 92 LEU A CA 1
ATOM 701 C C . LEU A 1 92 ? -9.292 -6.292 14.406 1.00 98.19 92 LEU A C 1
ATOM 703 O O . LEU A 1 92 ? -9.931 -5.474 15.061 1.00 98.19 92 LEU A O 1
ATOM 707 N N . GLU A 1 93 ? -9.893 -7.262 13.714 1.00 98.25 93 GLU A N 1
ATOM 708 C CA . GLU A 1 93 ? -11.344 -7.485 13.733 1.00 98.25 93 GLU A CA 1
ATOM 709 C C . GLU A 1 93 ? -11.853 -7.876 15.125 1.00 98.25 93 GLU A C 1
ATOM 711 O O . GLU A 1 93 ? -12.906 -7.396 15.540 1.00 98.25 93 GLU A O 1
ATOM 716 N N . LYS A 1 94 ? -11.088 -8.657 15.897 1.00 98.31 94 LYS A N 1
ATOM 717 C CA . LYS A 1 94 ? -11.440 -8.934 17.301 1.00 98.31 94 LYS A CA 1
ATOM 718 C C . LYS A 1 94 ? -11.430 -7.657 18.140 1.00 98.31 94 LYS A C 1
ATOM 720 O O . LYS A 1 94 ? -12.355 -7.436 18.913 1.00 98.31 94 LYS A O 1
ATOM 725 N N . LEU A 1 95 ? -10.425 -6.795 17.953 1.00 96.31 95 LEU A N 1
ATOM 726 C CA . LEU A 1 95 ? -10.369 -5.494 18.633 1.00 96.31 95 LEU A CA 1
ATOM 727 C C . LEU A 1 95 ? -11.515 -4.576 18.184 1.00 96.31 95 LEU A C 1
ATOM 729 O O . LEU A 1 95 ? -12.071 -3.842 18.995 1.00 96.31 95 LEU A O 1
ATOM 733 N N . ARG A 1 96 ? -11.910 -4.624 16.907 1.00 96.94 96 ARG A N 1
ATOM 734 C CA . ARG A 1 96 ? -13.104 -3.921 16.412 1.00 96.94 96 ARG A CA 1
ATOM 735 C C . ARG A 1 96 ? -14.358 -4.347 17.166 1.00 96.94 96 ARG A C 1
ATOM 737 O O . ARG A 1 96 ? -15.170 -3.499 17.533 1.00 96.94 96 ARG A O 1
ATOM 744 N N . ASP A 1 97 ? -14.509 -5.641 17.409 1.00 96.69 97 ASP A N 1
ATOM 745 C CA . ASP A 1 97 ? -15.672 -6.179 18.112 1.00 96.69 97 ASP A CA 1
ATOM 746 C C . ASP A 1 97 ? -15.625 -5.877 19.623 1.00 96.69 97 ASP A C 1
ATOM 748 O O . ASP A 1 97 ? -16.674 -5.727 20.245 1.00 96.69 97 ASP A O 1
ATOM 752 N N . GLU A 1 98 ? -14.431 -5.715 20.200 1.00 97.06 98 GLU A N 1
ATOM 753 C CA . GLU A 1 98 ? -14.224 -5.341 21.606 1.00 97.06 98 GLU A CA 1
ATOM 754 C C . GLU A 1 98 ? -14.460 -3.844 21.884 1.00 97.06 98 GLU A C 1
ATOM 756 O O . GLU A 1 98 ? -15.021 -3.486 22.921 1.00 97.06 98 GLU A O 1
ATOM 761 N N . PHE A 1 99 ? -14.045 -2.957 20.974 1.00 95.56 99 PHE A N 1
ATOM 762 C CA . PHE A 1 99 ? -14.068 -1.510 21.197 1.00 95.56 99 PHE A CA 1
ATOM 763 C C . PHE A 1 99 ? -15.160 -0.804 20.386 1.00 95.56 99 PHE A C 1
ATOM 765 O O . PHE A 1 99 ? -15.163 -0.826 19.156 1.00 95.56 99 PHE A O 1
ATOM 772 N N . GLU A 1 100 ? -16.052 -0.081 21.072 1.00 95.06 100 GLU A N 1
ATOM 773 C CA . GLU A 1 100 ? -17.133 0.705 20.445 1.00 95.06 100 GLU A CA 1
ATOM 774 C C . GLU A 1 100 ? -16.629 1.780 19.475 1.00 95.06 100 GLU A C 1
ATOM 776 O O . GLU A 1 100 ? -17.302 2.116 18.508 1.00 95.06 100 GLU A O 1
ATOM 781 N N . TRP A 1 101 ? -15.417 2.286 19.689 1.00 95.56 101 TRP A N 1
ATOM 782 C CA . TRP A 1 101 ? -14.830 3.334 18.859 1.00 95.56 101 TRP A CA 1
ATOM 783 C C . TRP A 1 101 ? -14.056 2.813 17.638 1.00 95.56 101 TRP A C 1
ATOM 785 O O . TRP A 1 101 ? -13.560 3.610 16.844 1.00 95.56 101 TRP A O 1
ATOM 795 N N . SER A 1 102 ? -13.943 1.494 17.460 1.00 96.31 102 SER A N 1
ATOM 796 C CA . SER A 1 102 ? -13.339 0.879 16.273 1.00 96.31 102 SER A CA 1
ATOM 797 C C . SER A 1 102 ? -14.445 0.465 15.303 1.00 96.31 102 SER A C 1
ATOM 799 O O . SER A 1 102 ? -15.172 -0.496 15.539 1.00 96.31 102 SER A O 1
ATOM 801 N N . GLY A 1 103 ? -14.627 1.239 14.236 1.00 96.88 103 GLY A N 1
ATOM 802 C CA . GLY A 1 103 ? -15.764 1.124 13.325 1.00 96.88 103 GLY A CA 1
ATOM 803 C C . GLY A 1 103 ? -15.593 0.051 12.256 1.00 96.88 103 GLY A C 1
ATOM 804 O O . GLY A 1 103 ? -16.490 -0.765 12.052 1.00 96.88 103 GLY A O 1
ATOM 805 N N . ASP A 1 104 ? -14.457 0.046 11.560 1.00 97.31 104 ASP A N 1
ATOM 806 C CA . ASP A 1 104 ? -14.214 -0.872 10.444 1.00 97.31 104 ASP A CA 1
ATOM 807 C C . ASP A 1 104 ? -12.736 -1.254 10.336 1.00 97.31 104 ASP A C 1
ATOM 809 O O . ASP A 1 104 ? -11.849 -0.439 10.584 1.00 97.31 104 ASP A O 1
ATOM 813 N N . VAL A 1 105 ? -12.473 -2.490 9.917 1.00 98.06 105 VAL A N 1
ATOM 814 C CA . VAL A 1 105 ? -11.129 -3.005 9.628 1.00 98.06 105 VAL A CA 1
ATOM 815 C C . VAL A 1 105 ? -11.143 -3.475 8.188 1.00 98.06 105 VAL A C 1
ATOM 817 O O . VAL A 1 105 ? -11.891 -4.379 7.823 1.00 98.06 105 VAL A O 1
ATOM 820 N N . ARG A 1 106 ? -10.316 -2.855 7.346 1.00 96.31 106 ARG A N 1
ATOM 821 C CA . ARG A 1 106 ? -10.325 -3.125 5.906 1.00 96.31 106 ARG A CA 1
ATOM 822 C C . ARG A 1 106 ? -8.930 -3.124 5.321 1.00 96.31 106 ARG A C 1
ATOM 824 O O . ARG A 1 106 ? -8.047 -2.386 5.748 1.00 96.31 106 ARG A O 1
ATOM 831 N N . GLY A 1 107 ? -8.747 -3.922 4.280 1.00 96.31 107 GLY A N 1
ATOM 832 C CA . GLY A 1 107 ? -7.467 -4.024 3.601 1.00 96.31 107 GLY A CA 1
ATOM 833 C C . GLY A 1 107 ? -7.237 -5.381 2.966 1.00 96.31 107 GLY A C 1
ATOM 834 O O . GLY A 1 107 ? -8.108 -6.253 2.974 1.00 96.31 107 GLY A O 1
ATOM 835 N N . LYS A 1 108 ? -6.044 -5.535 2.395 1.00 96.94 108 LYS A N 1
ATOM 836 C CA . LYS A 1 108 ? -5.519 -6.789 1.842 1.00 96.94 108 LYS A CA 1
ATOM 837 C C . LYS A 1 108 ? -4.010 -6.825 2.054 1.00 96.94 108 LYS A C 1
ATOM 839 O O . LYS A 1 108 ? -3.350 -5.792 1.912 1.00 96.94 108 LYS A O 1
ATOM 844 N N . GLY A 1 109 ? -3.465 -8.003 2.357 1.00 98.12 109 GLY A N 1
ATOM 845 C CA . GLY A 1 109 ? -2.050 -8.152 2.696 1.00 98.12 109 GLY A CA 1
ATOM 846 C C . GLY A 1 109 ? -1.644 -7.167 3.795 1.00 98.12 109 GLY A C 1
ATOM 847 O O . GLY A 1 109 ? -2.371 -6.983 4.763 1.00 98.12 109 GLY A O 1
ATOM 848 N N . LEU A 1 110 ? -0.530 -6.467 3.607 1.00 98.25 110 LEU A N 1
ATOM 849 C CA . LEU A 1 110 ? -0.020 -5.446 4.529 1.00 98.25 110 LEU A CA 1
ATOM 850 C C . LEU A 1 110 ? -0.389 -4.020 4.086 1.00 98.25 110 LEU A C 1
ATOM 852 O O . LEU A 1 110 ? 0.399 -3.083 4.245 1.00 98.25 110 LEU A O 1
ATOM 856 N N . MET A 1 111 ? -1.557 -3.856 3.466 1.00 97.75 111 MET A N 1
ATOM 857 C CA . MET A 1 111 ? -2.210 -2.569 3.235 1.00 97.75 111 MET A CA 1
ATOM 858 C C . MET A 1 111 ? -3.557 -2.594 3.950 1.00 97.75 111 MET A C 1
ATOM 860 O O . MET A 1 111 ? -4.565 -3.017 3.383 1.00 97.75 111 MET A O 1
ATOM 864 N N . ILE A 1 112 ? -3.529 -2.192 5.218 1.00 98.12 112 ILE A N 1
ATOM 865 C CA . ILE A 1 112 ? -4.634 -2.315 6.169 1.00 98.12 112 ILE A CA 1
ATOM 866 C C . ILE A 1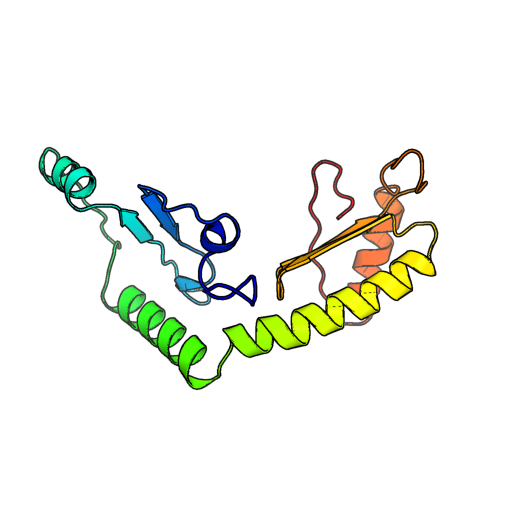 112 ? -4.909 -0.938 6.770 1.00 98.12 112 ILE A C 1
ATOM 868 O O . ILE A 1 112 ? -3.973 -0.182 7.028 1.00 98.12 112 ILE A O 1
ATOM 872 N N . GLY A 1 113 ? -6.184 -0.622 6.971 1.00 97.62 113 GLY A N 1
ATOM 873 C CA . GLY A 1 113 ? -6.641 0.543 7.718 1.00 97.62 113 GLY A CA 1
ATOM 874 C C . GLY A 1 113 ? -7.679 0.137 8.758 1.00 97.62 113 GLY A C 1
ATOM 875 O O . GLY A 1 113 ? -8.457 -0.795 8.528 1.00 97.62 113 GLY A O 1
ATOM 876 N N . VAL A 1 114 ? -7.681 0.853 9.880 1.00 97.88 114 VAL A N 1
ATOM 877 C CA . VAL A 1 114 ? -8.656 0.699 10.963 1.00 97.88 114 VAL A CA 1
ATOM 878 C C . VAL A 1 114 ? -9.352 2.035 11.128 1.00 97.88 114 VAL A C 1
ATOM 880 O O . VAL A 1 114 ? -8.732 3.023 11.502 1.00 97.88 114 VAL A O 1
ATOM 883 N N . GLU A 1 115 ? -10.633 2.081 10.801 1.00 97.81 115 GLU A N 1
ATOM 884 C CA . GLU A 1 115 ? -11.420 3.294 10.936 1.00 97.81 115 GLU A CA 1
ATOM 885 C C . GLU A 1 115 ? -11.932 3.444 12.360 1.00 97.81 115 GLU A C 1
ATOM 887 O O . GLU A 1 115 ? -12.637 2.570 12.861 1.00 97.81 115 GLU A O 1
ATOM 892 N N . LEU A 1 116 ? -11.619 4.574 12.986 1.00 97.94 116 LEU A N 1
ATOM 893 C CA . LEU A 1 116 ? -12.137 4.929 14.296 1.00 97.94 116 LEU A CA 1
ATOM 894 C C . LEU A 1 116 ? -13.359 5.842 14.149 1.00 97.94 116 LEU A C 1
ATOM 896 O O . LEU A 1 116 ? -13.351 6.813 13.381 1.00 97.94 116 LEU A O 1
ATOM 900 N N . VAL A 1 117 ? -14.400 5.571 14.928 1.00 97.88 117 VAL A N 1
ATOM 901 C CA . VAL A 1 117 ? -15.671 6.311 14.935 1.00 97.88 117 VAL A CA 1
ATOM 902 C C . VAL A 1 117 ? -16.095 6.626 16.367 1.00 97.88 117 VAL A C 1
ATOM 904 O O . VAL A 1 117 ? -15.739 5.908 17.292 1.00 97.88 117 VAL A O 1
ATOM 907 N N . ALA A 1 118 ? -16.830 7.714 16.575 1.00 97.12 118 ALA A N 1
ATOM 908 C CA . ALA A 1 118 ? -17.476 8.002 17.854 1.00 97.12 118 ALA A CA 1
ATOM 909 C C . ALA A 1 118 ? -18.694 7.093 18.091 1.00 97.12 118 ALA A C 1
ATOM 911 O O . ALA A 1 118 ? -19.025 6.801 19.237 1.00 97.12 118 ALA A O 1
ATOM 912 N N . ASP A 1 119 ? -19.330 6.643 17.008 1.00 96.44 119 ASP A N 1
ATOM 913 C CA . ASP A 1 119 ? -20.513 5.791 17.023 1.00 96.44 119 ASP A CA 1
ATOM 914 C C . ASP A 1 119 ? -20.540 4.899 15.766 1.00 96.44 119 ASP A C 1
ATOM 916 O O . ASP A 1 119 ? -20.337 5.372 14.642 1.00 96.44 119 ASP A O 1
ATOM 920 N N . LYS A 1 120 ? -20.758 3.590 15.952 1.00 94.81 120 LYS A N 1
ATOM 921 C CA . LYS A 1 120 ? -20.694 2.580 14.878 1.00 94.81 120 LYS A CA 1
ATOM 922 C C . LYS A 1 120 ? -21.863 2.650 13.897 1.00 94.81 120 LYS A C 1
ATOM 924 O O . LYS A 1 120 ? -21.686 2.303 12.728 1.00 94.81 120 LYS A O 1
ATOM 929 N N . GLU A 1 121 ? -23.039 3.081 14.347 1.00 94.31 121 GLU A N 1
ATOM 930 C CA . GLU A 1 121 ? -24.244 3.123 13.514 1.00 94.31 121 GLU A CA 1
ATOM 931 C C . GLU A 1 121 ? -24.219 4.331 12.575 1.00 94.31 121 GLU A C 1
ATOM 933 O O . GLU A 1 121 ? -24.385 4.204 11.359 1.00 94.31 121 GLU A O 1
ATOM 938 N N . THR A 1 122 ? -23.966 5.507 13.140 1.00 96.19 122 THR A N 1
ATOM 939 C CA . THR A 1 122 ? -23.906 6.788 12.428 1.00 96.19 122 THR A CA 1
ATOM 940 C C . THR A 1 122 ? -22.594 6.980 11.672 1.00 96.19 122 THR A C 1
ATOM 942 O O . THR A 1 122 ? -22.550 7.767 10.724 1.00 96.19 122 THR A O 1
ATOM 945 N N . LYS A 1 123 ? -21.537 6.254 12.068 1.00 95.56 123 LYS A N 1
ATOM 946 C CA . LYS A 1 123 ? -20.159 6.410 11.575 1.00 95.56 123 LYS A CA 1
ATOM 947 C C . LYS A 1 123 ? -19.622 7.825 11.763 1.00 95.56 123 LYS A C 1
ATOM 949 O O . LYS A 1 123 ? -18.818 8.302 10.958 1.00 95.56 123 LYS A O 1
ATOM 954 N N . GLU A 1 124 ? -20.075 8.512 12.811 1.00 97.38 124 GLU A N 1
ATOM 955 C CA . GLU A 1 124 ? -19.516 9.805 13.181 1.00 97.38 124 GLU A CA 1
ATOM 956 C C . GLU A 1 124 ? -17.998 9.647 13.394 1.00 97.38 124 GLU A C 1
ATOM 958 O O . GLU A 1 124 ? -17.588 8.763 14.147 1.00 97.38 124 GLU A O 1
ATOM 963 N N . PRO A 1 125 ? -17.134 10.437 12.727 1.00 97.56 125 PRO A N 1
ATOM 964 C CA . PRO A 1 125 ? -15.689 10.268 12.843 1.00 97.56 125 PRO A CA 1
ATOM 965 C C . PRO A 1 125 ? -15.200 10.412 14.284 1.00 97.56 125 PRO A C 1
ATOM 967 O O . PRO A 1 125 ? -15.646 11.295 15.018 1.00 97.56 125 PRO A O 1
ATOM 970 N N . PHE A 1 126 ? -14.232 9.583 14.682 1.00 97.12 126 PHE A N 1
ATOM 971 C CA . PHE A 1 126 ? -13.654 9.679 16.020 1.00 97.12 126 PHE A CA 1
ATOM 972 C C . PHE A 1 126 ? -13.037 11.070 16.255 1.00 97.12 126 PHE A C 1
ATOM 974 O O . PHE A 1 126 ? -12.366 11.597 15.357 1.00 97.12 126 PHE A O 1
ATOM 981 N N . PRO A 1 127 ? -13.215 11.690 17.439 1.00 96.25 127 PRO A N 1
ATOM 982 C CA . PRO A 1 127 ? -12.757 13.055 17.647 1.00 96.25 127 PRO A CA 1
ATOM 983 C C . PRO A 1 127 ? -11.242 13.184 17.457 1.00 96.25 127 PRO A C 1
ATOM 985 O O . PRO A 1 127 ? -10.444 12.496 18.098 1.00 96.25 127 PRO A O 1
ATOM 988 N N . ALA A 1 128 ? -10.833 14.124 16.600 1.00 95.31 128 ALA A N 1
ATOM 989 C CA . ALA A 1 128 ? -9.451 14.243 16.136 1.00 95.31 128 ALA A CA 1
ATOM 990 C C . ALA A 1 128 ? -8.420 14.413 17.264 1.00 95.31 128 ALA A C 1
ATOM 992 O O . ALA A 1 128 ? -7.290 13.957 17.111 1.00 95.31 128 ALA A O 1
ATOM 993 N N . LYS A 1 129 ? -8.800 15.051 18.381 1.00 95.25 129 LYS A N 1
ATOM 994 C CA . LYS A 1 129 ? -7.934 15.209 19.556 1.00 95.25 129 LYS A CA 1
ATOM 995 C C . LYS A 1 129 ? -7.548 13.848 20.149 1.00 95.25 129 LYS A C 1
ATOM 997 O O . LYS A 1 129 ? -6.364 13.570 20.273 1.00 95.25 129 LYS A O 1
ATOM 1002 N N . TYR A 1 130 ? -8.530 12.989 20.424 1.00 95.25 130 TYR A N 1
ATOM 1003 C CA . TYR A 1 130 ? -8.286 11.666 21.005 1.00 95.25 130 TYR A CA 1
ATOM 1004 C C . TYR A 1 130 ? -7.537 10.740 20.044 1.00 95.25 130 TYR A C 1
ATOM 1006 O O . TYR A 1 130 ? -6.725 9.935 20.483 1.00 95.25 130 TYR A O 1
ATOM 1014 N N . PHE A 1 131 ? -7.756 10.880 18.731 1.00 95.88 131 PHE A N 1
ATOM 1015 C CA . PHE A 1 131 ? -6.971 10.147 17.733 1.00 95.88 131 PHE A CA 1
ATOM 1016 C C . PHE A 1 131 ? -5.482 10.522 17.803 1.00 95.88 131 PHE A C 1
ATOM 1018 O O . PHE A 1 131 ? -4.617 9.654 17.735 1.00 95.88 131 PHE A O 1
ATOM 1025 N N . VAL A 1 132 ? -5.166 11.817 17.930 1.00 95.94 132 VAL A N 1
ATOM 1026 C CA . VAL A 1 132 ? -3.774 12.283 18.056 1.00 95.94 132 VAL A CA 1
ATOM 1027 C C . VAL A 1 132 ? -3.145 11.770 19.347 1.00 95.94 132 VAL A C 1
ATOM 1029 O O . VAL A 1 132 ? -2.024 11.273 19.293 1.00 95.94 132 VAL A O 1
ATOM 1032 N N . ASP A 1 133 ? -3.871 11.831 20.464 1.00 96.69 133 ASP A N 1
ATOM 1033 C CA . ASP A 1 133 ? -3.394 11.309 21.749 1.00 96.69 133 ASP A CA 1
ATOM 1034 C C . ASP A 1 133 ? -3.075 9.801 21.643 1.00 96.69 133 ASP A C 1
ATOM 1036 O O . ASP A 1 133 ? -1.982 9.374 22.006 1.00 96.69 133 ASP A O 1
ATOM 1040 N N . LEU A 1 134 ? -3.955 9.010 21.012 1.00 95.31 134 LEU A N 1
ATOM 1041 C CA . LEU A 1 134 ? -3.733 7.578 20.759 1.00 95.31 134 LEU A CA 1
ATOM 1042 C C . LEU A 1 134 ? -2.485 7.305 19.901 1.00 95.31 134 LEU A C 1
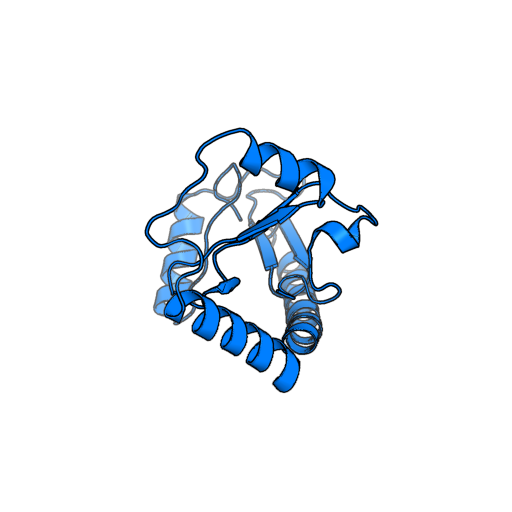ATOM 1044 O O . LEU A 1 134 ? -1.729 6.371 20.173 1.00 95.31 134 LEU A O 1
ATOM 1048 N N . MET A 1 135 ? -2.252 8.110 18.862 1.00 96.56 135 MET A N 1
ATOM 1049 C CA . MET A 1 135 ? -1.072 7.979 17.998 1.00 96.56 135 MET A CA 1
ATOM 1050 C C . MET A 1 135 ? 0.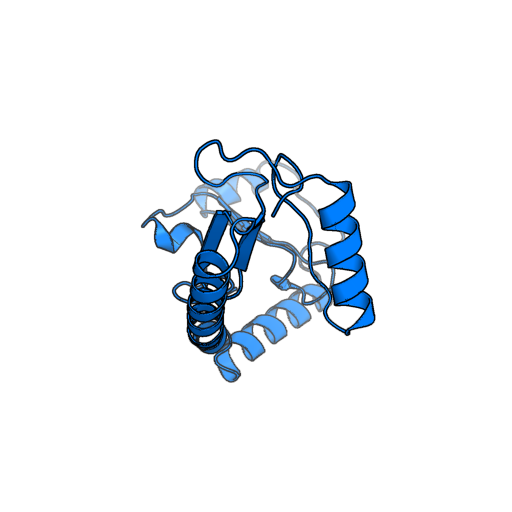222 8.308 18.751 1.00 96.56 135 MET A C 1
ATOM 1052 O O . MET A 1 135 ? 1.242 7.643 18.555 1.00 96.56 135 MET A O 1
ATOM 1056 N N . GLU A 1 136 ? 0.186 9.321 19.616 1.00 98.06 136 GLU A N 1
ATOM 1057 C CA . GLU A 1 136 ? 1.312 9.694 20.471 1.00 98.06 136 GLU A CA 1
ATOM 1058 C C . GLU A 1 136 ? 1.606 8.612 21.515 1.00 98.06 136 GLU A C 1
ATOM 1060 O O . GLU A 1 136 ? 2.773 8.265 21.708 1.00 98.06 136 GLU A O 1
ATOM 1065 N N . ASP A 1 137 ? 0.576 8.006 22.108 1.00 98.00 137 ASP A N 1
ATOM 1066 C CA . ASP A 1 137 ? 0.728 6.862 23.009 1.00 98.00 137 ASP A CA 1
ATOM 1067 C C . ASP A 1 137 ? 1.350 5.661 22.286 1.00 98.00 137 ASP A C 1
ATOM 1069 O O . ASP A 1 137 ? 2.323 5.085 22.779 1.00 98.00 137 ASP A O 1
ATOM 1073 N N . CYS A 1 138 ? 0.875 5.323 21.080 1.00 97.81 138 CYS A N 1
ATOM 1074 C CA . CYS A 1 138 ? 1.484 4.276 20.251 1.00 97.81 138 CYS A CA 1
ATOM 1075 C C . CYS A 1 138 ? 2.969 4.559 20.000 1.00 97.81 138 CYS A C 1
ATOM 1077 O O . CYS A 1 138 ? 3.809 3.685 20.226 1.00 97.81 138 CYS A O 1
ATOM 1079 N N . LYS A 1 139 ? 3.312 5.795 19.614 1.00 98.12 139 LYS A N 1
ATOM 1080 C CA . LYS A 1 139 ? 4.704 6.213 19.402 1.00 98.12 139 LYS A CA 1
ATOM 1081 C C . LYS A 1 139 ? 5.539 6.059 20.674 1.00 98.12 139 LYS A C 1
ATOM 1083 O O . LYS A 1 139 ? 6.644 5.523 20.602 1.00 98.12 139 LYS A O 1
ATOM 1088 N N . ASN A 1 140 ? 5.023 6.488 21.826 1.00 98.44 140 ASN A N 1
ATOM 1089 C CA . ASN A 1 140 ? 5.705 6.369 23.118 1.00 98.44 140 ASN A CA 1
ATOM 1090 C C . ASN A 1 140 ? 5.896 4.901 23.543 1.00 98.44 140 ASN A C 1
ATOM 1092 O O . ASN A 1 140 ? 6.877 4.582 24.214 1.00 98.44 140 ASN A O 1
ATOM 1096 N N . MET A 1 141 ? 5.007 4.004 23.107 1.00 98.44 141 MET A N 1
ATOM 1097 C CA . MET A 1 141 ? 5.124 2.550 23.274 1.00 98.44 141 MET A CA 1
ATOM 1098 C C . MET A 1 141 ? 5.998 1.867 22.203 1.00 98.44 141 MET A C 1
ATOM 1100 O O . MET A 1 141 ? 6.209 0.657 22.269 1.00 98.44 141 MET A O 1
ATOM 1104 N N . GLY A 1 142 ? 6.531 2.614 21.230 1.00 98.31 142 GLY A N 1
ATOM 1105 C CA . GLY A 1 142 ? 7.414 2.096 20.178 1.00 98.31 142 GLY A CA 1
ATOM 1106 C C . GLY A 1 142 ? 6.709 1.622 18.901 1.00 98.31 142 GLY A C 1
ATOM 1107 O O . GLY A 1 142 ? 7.344 0.982 18.064 1.00 98.31 142 GLY A O 1
ATOM 1108 N N . LEU A 1 143 ? 5.425 1.942 18.719 1.00 97.94 143 LEU A N 1
ATOM 1109 C CA . LEU A 1 143 ? 4.639 1.623 17.526 1.00 97.94 143 LEU A CA 1
ATOM 1110 C C . LEU A 1 143 ? 4.383 2.883 16.689 1.00 97.94 143 LEU A C 1
ATOM 1112 O O . LEU A 1 143 ? 3.687 3.803 17.111 1.00 97.94 143 LEU A O 1
ATOM 1116 N N . LEU A 1 144 ? 4.917 2.913 15.467 1.00 97.75 144 LEU A N 1
ATOM 1117 C CA . LEU A 1 144 ? 4.670 3.999 14.519 1.00 97.75 144 LEU A CA 1
ATOM 1118 C C . LEU A 1 144 ? 3.510 3.643 13.593 1.00 97.75 144 LEU A C 1
ATOM 1120 O O . LEU A 1 144 ? 3.578 2.666 12.848 1.00 97.75 144 LEU A O 1
ATOM 1124 N N . LEU A 1 145 ? 2.474 4.476 13.614 1.00 96.12 145 LEU A N 1
ATOM 1125 C CA . LEU A 1 145 ? 1.289 4.333 12.778 1.00 96.12 145 LEU A CA 1
ATOM 1126 C C . LEU A 1 145 ? 1.178 5.499 11.793 1.00 96.12 145 LEU A C 1
ATOM 1128 O O . LEU A 1 145 ? 1.688 6.597 12.028 1.00 96.12 145 LEU A O 1
ATOM 1132 N N . GLY A 1 146 ? 0.509 5.247 10.672 1.00 95.00 146 GLY A N 1
ATOM 1133 C CA . GLY A 1 146 ? 0.070 6.286 9.746 1.00 95.00 146 GLY A CA 1
ATOM 1134 C C . GLY A 1 146 ? -1.342 6.753 10.088 1.00 95.00 146 GLY A C 1
ATOM 1135 O O . GLY A 1 146 ? -2.088 6.033 10.737 1.00 95.00 146 GLY A O 1
ATOM 1136 N N . ARG A 1 147 ? -1.702 7.951 9.622 1.00 94.75 147 ARG A N 1
ATOM 1137 C CA . ARG A 1 147 ? -3.063 8.489 9.696 1.00 94.75 147 ARG A CA 1
ATOM 1138 C C . ARG A 1 147 ? -3.502 8.943 8.309 1.00 94.75 147 ARG A C 1
ATOM 1140 O O . ARG A 1 147 ? -2.738 9.608 7.604 1.00 94.75 147 ARG A O 1
ATOM 1147 N N . GLY A 1 148 ? -4.722 8.604 7.926 1.00 93.25 148 GLY A N 1
ATOM 1148 C CA . GLY A 1 148 ? -5.325 8.937 6.645 1.00 93.25 148 GLY A CA 1
ATOM 1149 C C . GLY A 1 148 ? -6.850 8.968 6.717 1.00 93.25 148 GLY A C 1
ATOM 1150 O O . GLY A 1 148 ? -7.443 9.263 7.752 1.00 93.25 148 GLY A O 1
ATOM 1151 N N . GLY A 1 149 ? -7.493 8.698 5.580 1.00 92.00 149 GLY A N 1
ATOM 1152 C CA . GLY A 1 149 ? -8.943 8.822 5.431 1.00 92.00 149 GLY A CA 1
ATOM 1153 C C . GLY A 1 149 ? -9.398 10.267 5.205 1.00 92.00 149 GLY A C 1
ATOM 1154 O O . GLY A 1 149 ? -8.721 11.221 5.580 1.00 92.00 149 GLY A O 1
ATOM 1155 N N . LEU A 1 150 ? -10.563 10.431 4.573 1.00 93.62 150 LEU A N 1
ATOM 1156 C CA . LEU A 1 150 ? -11.121 11.746 4.228 1.00 93.62 150 LEU A CA 1
ATOM 1157 C C . LEU A 1 150 ? -11.328 12.635 5.464 1.00 93.62 150 LEU A C 1
ATOM 1159 O O . LEU A 1 150 ? -11.058 13.830 5.413 1.00 93.62 150 LEU A O 1
ATOM 1163 N N . ASN A 1 151 ? -11.754 12.027 6.573 1.00 94.81 151 ASN A N 1
ATOM 1164 C CA . ASN A 1 151 ? -12.001 12.710 7.842 1.00 94.81 151 ASN A CA 1
ATOM 1165 C C . ASN A 1 151 ? -10.816 12.590 8.819 1.00 94.81 151 ASN A C 1
ATOM 1167 O O . ASN A 1 151 ? -10.914 13.023 9.965 1.00 94.81 151 ASN A O 1
ATOM 1171 N N . GLY A 1 152 ? -9.694 11.998 8.390 1.00 94.62 152 GLY A N 1
ATOM 1172 C CA . GLY A 1 152 ? -8.533 11.797 9.251 1.00 94.62 152 GLY A CA 1
ATOM 1173 C C . GLY A 1 152 ? -8.784 10.800 10.386 1.00 94.62 152 GLY A C 1
ATOM 1174 O O . GLY A 1 152 ? -8.288 11.025 11.483 1.00 94.62 152 GLY A O 1
ATOM 1175 N N . ASN A 1 153 ? -9.595 9.767 10.190 1.00 96.44 153 ASN A N 1
ATOM 1176 C CA . ASN A 1 153 ? -9.989 8.818 11.236 1.00 96.44 153 ASN A CA 1
ATOM 1177 C C . ASN A 1 153 ? -9.628 7.364 10.888 1.00 96.44 153 ASN A C 1
ATOM 1179 O O . ASN A 1 153 ? -10.284 6.449 11.372 1.00 96.44 153 ASN A O 1
ATOM 1183 N N . VAL A 1 154 ? -8.624 7.158 10.029 1.00 96.50 154 VAL A N 1
ATOM 1184 C CA . VAL A 1 154 ? -8.153 5.840 9.563 1.00 96.50 154 VAL A CA 1
ATOM 1185 C C . VAL A 1 154 ? -6.645 5.735 9.708 1.00 96.50 154 VAL A C 1
ATOM 1187 O O . VAL A 1 154 ? -5.986 6.783 9.509 1.00 96.50 154 VAL A O 1
#

Sequence (154 aa):
FGRTGEHFWGFEMRDVVPDIVTLAKGIGNGFPFSAVITTPKIAETLGHALHFNTYGGNPVATAVGMSVLEVIEEENLQENCRNVGTYLINELEKLRDEFEWSGDVRGKGLMIGVELVADKETKEPFPAKYFVDLMEDCKNMGLLLGRGGLNGNV

Organism: Nilaparvata lugens (NCBI:txid108931)

Foldseek 3Di:
DLLQLPDPDPCVVVVDDDQWDKAADLLQVPPGAIDIDHDPVVVVVCVVDPDDDPPHPPPVSVVSSVVSVVCCVVVVVSNVLQVVVVVVLVVVVVVLVVDQQFQDWDGGRNGIDTFGAPGNPVRHGDPPVVVVVVQVVCVVVVHHDDFDDPVRGD